Protein AF-E5CY52-F1 (afdb_monomer_lite)

pLDDT: mean 95.45, std 7.34, range [58.97, 98.5]

InterPro domains:
  IPR011598 Myc-type, basic helix-loop-helix (bHLH) domain [PF00010] (1-47)
  IPR011598 Myc-type, basic helix-loop-helix (bHLH) domain [PS50888] (1-46)
  IPR011598 Myc-type, basic helix-loop-helix (bHLH) domain [SM00353] (2-51)
  IPR036638 Helix-loop-helix DNA-binding domain superfamily [G3DSA:4.10.280.10] (1-51)
  IPR036638 Helix-loop-helix DNA-binding domain superfamily [SSF47459] (1-50)

Radius of gyration: 13.7 Å; chains: 1; bounding box: 29×16×43 Å

Foldseek 3Di:
DVVVVVVVVVVVVVVLQVLCCVQPRNPDDDDSVVSVVSSVVVVVVVVVVVD

Sequence (51 aa):
HNAIEKRYRSSINDKIVELKDLVVGTEAKLNKSAVLRKAIDYIRFLQHSNQ

Structure (mmCIF, N/CA/C/O backbone):
data_AF-E5CY52-F1
#
_entry.id   AF-E5CY52-F1
#
loop_
_atom_site.group_PDB
_atom_site.id
_atom_site.type_symbol
_atom_site.label_atom_id
_atom_site.label_alt_id
_atom_site.label_comp_id
_atom_site.label_asym_id
_atom_site.label_entity_id
_atom_site.label_seq_id
_atom_site.pdbx_PDB_ins_code
_atom_site.Cartn_x
_atom_site.Cartn_y
_atom_site.Cartn_z
_atom_site.occupancy
_atom_site.B_iso_or_equiv
_atom_site.auth_seq_id
_atom_site.auth_comp_id
_atom_site.auth_asym_id
_atom_site.auth_atom_id
_atom_site.pdbx_PDB_model_num
ATOM 1 N N . HIS A 1 1 ? 20.894 3.872 -17.831 1.00 63.34 1 HIS A N 1
ATOM 2 C CA . HIS A 1 1 ? 20.095 4.858 -17.069 1.00 63.34 1 HIS A CA 1
ATOM 3 C C . HIS A 1 1 ? 18.677 4.355 -16.775 1.00 63.34 1 HIS A C 1
ATOM 5 O O . HIS A 1 1 ? 18.339 4.182 -15.613 1.00 63.34 1 HIS A O 1
ATOM 11 N N . ASN A 1 2 ? 17.897 3.982 -17.796 1.00 89.62 2 ASN A N 1
ATOM 12 C CA . ASN A 1 2 ? 16.497 3.545 -17.652 1.00 89.62 2 ASN A CA 1
ATOM 13 C C . ASN A 1 2 ? 16.277 2.357 -16.677 1.00 89.62 2 ASN A C 1
ATOM 15 O O . ASN A 1 2 ? 15.351 2.366 -15.872 1.00 89.62 2 ASN A O 1
ATOM 19 N N . ALA A 1 3 ? 17.166 1.355 -16.675 1.00 95.38 3 ALA A N 1
ATOM 20 C CA . ALA A 1 3 ? 17.014 0.175 -15.813 1.00 95.38 3 ALA A CA 1
ATOM 21 C C . ALA A 1 3 ? 17.114 0.480 -14.304 1.00 95.38 3 ALA A C 1
ATOM 23 O O . ALA A 1 3 ? 16.395 -0.123 -13.508 1.00 95.38 3 ALA A O 1
ATOM 24 N N . ILE A 1 4 ? 17.982 1.416 -13.908 1.00 96.50 4 ILE A N 1
ATOM 25 C CA . ILE A 1 4 ? 18.175 1.791 -12.498 1.00 96.50 4 ILE A CA 1
ATOM 26 C C . ILE A 1 4 ? 16.971 2.597 -12.012 1.00 96.50 4 ILE A C 1
ATOM 28 O O . ILE A 1 4 ? 16.395 2.288 -10.973 1.00 96.50 4 ILE A O 1
ATOM 32 N N . GLU A 1 5 ? 16.531 3.572 -12.806 1.00 98.12 5 GLU A N 1
ATOM 33 C CA . GLU A 1 5 ? 15.364 4.388 -12.479 1.00 98.12 5 GLU A CA 1
ATOM 34 C C . GLU A 1 5 ? 14.078 3.548 -12.420 1.00 98.12 5 GLU A C 1
ATOM 36 O O . GLU A 1 5 ? 13.276 3.692 -11.496 1.00 98.12 5 GLU A O 1
ATOM 41 N N . LYS A 1 6 ? 13.899 2.606 -13.360 1.00 97.31 6 LYS A N 1
ATOM 42 C CA . LYS A 1 6 ? 12.789 1.645 -13.319 1.00 97.31 6 LYS A CA 1
ATOM 43 C C . LYS A 1 6 ? 12.820 0.824 -12.031 1.00 97.31 6 LYS A C 1
ATOM 45 O O . LYS A 1 6 ? 11.782 0.704 -11.389 1.00 97.31 6 LYS A O 1
ATOM 50 N N . ARG A 1 7 ? 13.990 0.309 -11.633 1.00 97.50 7 ARG A N 1
ATOM 51 C CA . ARG A 1 7 ? 14.154 -0.461 -10.390 1.00 97.50 7 ARG A CA 1
ATOM 52 C C . ARG A 1 7 ? 13.785 0.366 -9.158 1.00 97.50 7 ARG A C 1
ATOM 54 O O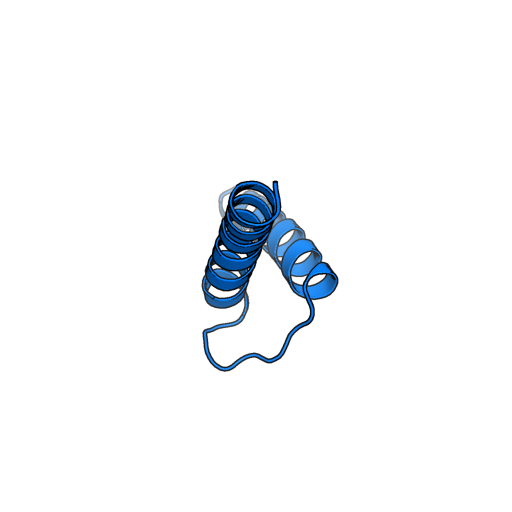 . ARG A 1 7 ? 13.054 -0.135 -8.313 1.00 97.50 7 ARG A O 1
ATOM 61 N N . TYR A 1 8 ? 14.219 1.624 -9.095 1.00 97.75 8 TYR A N 1
ATOM 62 C CA . TYR A 1 8 ? 13.882 2.539 -8.000 1.00 97.75 8 TYR A CA 1
ATOM 63 C C . TYR A 1 8 ? 12.375 2.843 -7.927 1.00 97.75 8 TYR A C 1
ATOM 65 O O . TYR A 1 8 ? 11.770 2.800 -6.854 1.00 97.75 8 TYR A O 1
ATOM 73 N N . ARG A 1 9 ? 11.726 3.084 -9.076 1.00 98.00 9 ARG A N 1
ATOM 74 C CA . ARG A 1 9 ? 10.265 3.268 -9.123 1.00 98.00 9 ARG A CA 1
ATOM 75 C C . ARG A 1 9 ? 9.514 2.011 -8.687 1.00 98.00 9 ARG A C 1
ATOM 77 O O . ARG A 1 9 ? 8.538 2.133 -7.951 1.00 98.00 9 ARG A O 1
ATOM 84 N N . SER A 1 10 ? 9.953 0.831 -9.127 1.00 98.25 10 SER A N 1
ATOM 85 C CA . SER A 1 10 ? 9.376 -0.448 -8.698 1.00 98.25 10 SER A CA 1
ATOM 86 C C . SER A 1 10 ? 9.511 -0.637 -7.191 1.00 98.25 10 SER A C 1
ATOM 88 O O . SER A 1 10 ? 8.491 -0.813 -6.540 1.00 98.25 10 SER A O 1
ATOM 90 N N . SER A 1 11 ? 10.702 -0.446 -6.609 1.00 98.38 11 SER A N 1
ATOM 91 C CA . SER A 1 11 ? 10.897 -0.635 -5.164 1.00 98.38 11 SER A CA 1
ATOM 92 C C . SER A 1 11 ? 10.002 0.263 -4.306 1.00 98.38 11 SER A C 1
ATOM 94 O O . SER A 1 11 ? 9.536 -0.163 -3.254 1.00 98.38 11 SER A O 1
ATOM 96 N N . ILE A 1 12 ? 9.725 1.493 -4.753 1.00 98.44 12 ILE A N 1
ATOM 97 C CA . ILE A 1 12 ? 8.772 2.379 -4.066 1.00 98.44 12 ILE A CA 1
ATOM 98 C C . ILE A 1 12 ? 7.337 1.874 -4.232 1.00 98.44 12 ILE A C 1
ATOM 100 O O . ILE A 1 12 ? 6.582 1.824 -3.263 1.00 98.44 12 ILE A O 1
ATOM 104 N N . ASN A 1 13 ? 6.938 1.520 -5.455 1.00 98.25 13 ASN A N 1
ATOM 105 C CA . ASN A 1 13 ? 5.573 1.073 -5.724 1.00 98.25 13 ASN A CA 1
ATOM 106 C C . ASN A 1 13 ? 5.243 -0.222 -4.982 1.00 98.25 13 ASN A C 1
ATOM 108 O O . ASN A 1 13 ? 4.150 -0.319 -4.433 1.00 98.25 13 ASN A O 1
ATOM 112 N N . ASP A 1 14 ? 6.186 -1.158 -4.916 1.00 98.44 14 ASP A N 1
ATOM 113 C CA . ASP A 1 14 ? 6.018 -2.437 -4.227 1.00 98.44 14 ASP A CA 1
ATOM 114 C C . ASP A 1 14 ? 5.739 -2.209 -2.735 1.00 98.44 14 ASP A C 1
ATOM 116 O O . ASP A 1 14 ? 4.807 -2.786 -2.181 1.00 98.44 14 ASP A O 1
ATOM 120 N N . LYS A 1 15 ? 6.453 -1.266 -2.102 1.00 98.50 15 LYS A N 1
ATOM 121 C CA . LYS A 1 15 ? 6.197 -0.876 -0.707 1.00 98.50 15 LYS A CA 1
ATOM 122 C C . LYS A 1 15 ? 4.857 -0.180 -0.497 1.00 98.50 15 LYS A C 1
ATOM 124 O O . LYS A 1 15 ? 4.227 -0.377 0.538 1.00 98.50 15 LYS A O 1
ATOM 129 N N . ILE A 1 16 ? 4.384 0.600 -1.467 1.00 98.19 16 ILE A N 1
ATOM 130 C CA . ILE A 1 16 ? 3.042 1.196 -1.398 1.00 98.19 16 ILE A CA 1
ATOM 131 C C . ILE A 1 16 ? 1.956 0.120 -1.555 1.00 98.19 16 ILE A C 1
ATOM 133 O O . ILE A 1 16 ? 0.926 0.210 -0.891 1.00 98.19 16 ILE A O 1
ATOM 137 N N . VAL A 1 17 ? 2.167 -0.896 -2.398 1.00 98.12 17 VAL A N 1
ATOM 138 C CA . VAL A 1 17 ? 1.231 -2.025 -2.542 1.00 98.12 17 VAL A CA 1
ATOM 139 C C . VAL A 1 17 ? 1.169 -2.845 -1.256 1.00 98.12 17 VAL A C 1
ATOM 141 O O . VAL A 1 17 ? 0.072 -3.065 -0.752 1.00 98.12 17 VAL A O 1
ATOM 144 N N . GLU A 1 18 ? 2.321 -3.198 -0.683 1.00 98.00 18 GLU A N 1
ATOM 145 C CA . GLU A 1 18 ? 2.405 -3.891 0.610 1.00 98.00 18 GLU A CA 1
ATOM 146 C C . GLU A 1 18 ? 1.650 -3.112 1.699 1.00 98.00 18 GLU A C 1
ATOM 148 O O . GLU A 1 18 ? 0.826 -3.665 2.424 1.00 98.00 18 GLU A O 1
ATOM 153 N N . LEU A 1 19 ? 1.847 -1.792 1.756 1.00 98.12 19 LEU A N 1
ATOM 154 C CA . LEU A 1 19 ? 1.148 -0.937 2.709 1.00 98.12 19 LEU A CA 1
ATOM 155 C C . LEU A 1 19 ? -0.368 -0.915 2.478 1.00 98.12 19 LEU A C 1
ATOM 157 O O . LEU A 1 19 ? -1.127 -1.002 3.439 1.00 98.12 19 LEU A O 1
ATOM 161 N N . LYS A 1 20 ? -0.815 -0.819 1.219 1.00 98.19 20 LYS A N 1
ATOM 162 C CA . LYS A 1 20 ? -2.237 -0.876 0.844 1.00 98.19 20 LYS A CA 1
ATOM 163 C C . LYS A 1 20 ? -2.866 -2.181 1.331 1.00 98.19 20 LYS A C 1
ATOM 165 O O . LYS A 1 20 ? -3.931 -2.137 1.942 1.00 98.19 20 LYS A O 1
ATOM 170 N N . ASP A 1 21 ? -2.198 -3.307 1.103 1.00 97.81 21 ASP A N 1
ATOM 171 C CA . ASP A 1 21 ? -2.685 -4.620 1.526 1.00 97.81 21 ASP A CA 1
ATOM 172 C C . ASP A 1 21 ? -2.860 -4.683 3.053 1.00 97.81 21 ASP A C 1
ATOM 174 O O . ASP A 1 21 ? -3.889 -5.163 3.525 1.00 97.81 21 ASP A O 1
ATOM 178 N N . LEU A 1 22 ? -1.925 -4.108 3.819 1.00 97.38 22 LEU A N 1
ATOM 179 C CA . LEU A 1 22 ? -1.999 -4.051 5.284 1.00 97.38 22 LEU A CA 1
ATOM 180 C C . LEU A 1 22 ? -3.130 -3.159 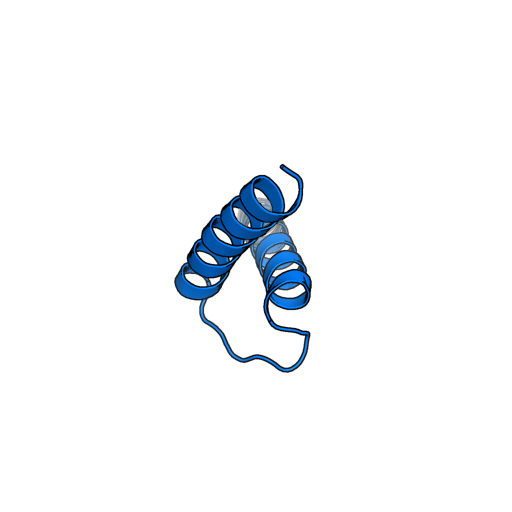5.817 1.00 97.38 22 LEU A C 1
ATOM 182 O O . LEU A 1 22 ? -3.706 -3.474 6.856 1.00 97.38 22 LEU A O 1
ATOM 186 N N . VAL A 1 23 ? -3.431 -2.036 5.154 1.00 96.44 23 VAL A N 1
ATOM 187 C CA . VAL A 1 23 ? -4.364 -1.031 5.706 1.00 96.44 23 VAL A CA 1
ATOM 188 C C . VAL A 1 23 ? -5.788 -1.127 5.167 1.00 96.44 23 VAL A C 1
ATOM 190 O O . VAL A 1 23 ? -6.713 -0.619 5.798 1.00 96.44 23 VAL A O 1
ATOM 193 N N . VAL A 1 24 ? -5.980 -1.712 3.982 1.00 95.62 24 VAL A N 1
ATOM 194 C CA . VAL A 1 24 ? -7.302 -1.810 3.335 1.00 95.62 24 VAL A CA 1
ATOM 195 C C . VAL A 1 24 ? -7.566 -3.144 2.638 1.00 95.62 24 VAL A C 1
ATOM 197 O O . VAL A 1 24 ? -8.654 -3.323 2.093 1.00 95.62 24 VAL A O 1
ATOM 200 N N . GLY A 1 25 ? -6.611 -4.076 2.651 1.00 94.44 25 GLY A N 1
ATOM 201 C CA . GLY A 1 25 ? -6.742 -5.377 2.002 1.00 94.44 25 GLY A CA 1
ATOM 202 C C . GLY A 1 25 ? -6.331 -5.390 0.527 1.00 94.44 25 GLY A C 1
ATOM 203 O O . GLY A 1 25 ? -6.178 -4.358 -0.135 1.00 94.44 25 GLY A O 1
ATOM 204 N N . THR A 1 26 ? -6.144 -6.600 0.001 1.00 95.38 26 THR A N 1
ATOM 205 C CA . THR A 1 26 ? -5.559 -6.861 -1.324 1.00 95.38 26 THR A CA 1
ATOM 206 C C . THR A 1 26 ? -6.448 -6.421 -2.486 1.00 95.38 26 THR A C 1
ATOM 208 O O . THR A 1 26 ? -5.945 -5.891 -3.480 1.00 95.38 26 THR A O 1
ATOM 211 N N . GLU A 1 27 ? -7.766 -6.560 -2.345 1.00 94.81 27 GLU A N 1
ATOM 212 C CA . GLU A 1 27 ? -8.752 -6.249 -3.391 1.00 94.81 27 GLU A CA 1
ATOM 213 C C . GLU A 1 27 ? -9.096 -4.754 -3.5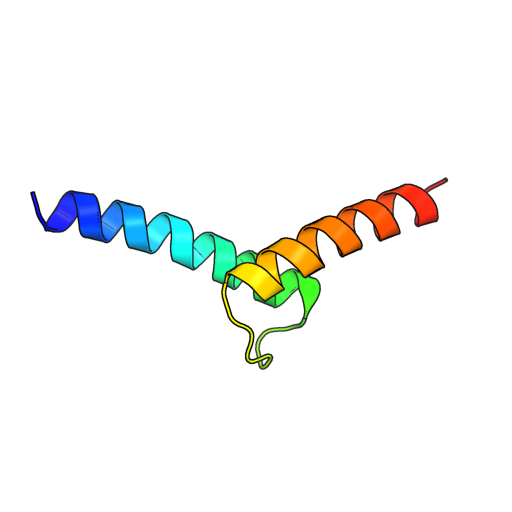00 1.00 94.81 27 GLU A C 1
ATOM 215 O O . GLU A 1 27 ? -9.725 -4.315 -4.469 1.00 94.81 27 GLU A O 1
ATOM 220 N N . ALA A 1 28 ? -8.675 -3.941 -2.528 1.00 94.31 28 ALA A N 1
ATOM 221 C CA . ALA A 1 28 ? -8.998 -2.525 -2.497 1.00 94.31 28 ALA A CA 1
ATOM 222 C C . ALA A 1 28 ? -8.326 -1.756 -3.646 1.00 94.31 28 ALA A C 1
ATOM 224 O O . ALA A 1 28 ? -7.129 -1.890 -3.916 1.00 94.31 28 ALA A O 1
ATOM 225 N N . LYS A 1 29 ? -9.090 -0.871 -4.293 1.00 93.56 29 LYS A N 1
ATOM 226 C CA . LYS A 1 29 ? -8.587 0.038 -5.331 1.00 93.56 29 LYS A CA 1
ATOM 227 C C . LYS A 1 29 ? -8.378 1.427 -4.742 1.00 93.56 29 LYS A C 1
ATOM 229 O O . LYS A 1 29 ? -9.315 2.213 -4.651 1.00 93.56 29 LYS A O 1
ATOM 234 N N . LEU A 1 30 ? -7.139 1.733 -4.360 1.00 95.50 30 LEU A N 1
ATOM 235 C CA . LEU A 1 30 ? -6.742 3.055 -3.877 1.00 95.50 30 LEU A CA 1
ATOM 236 C C . LEU A 1 30 ? -5.545 3.595 -4.652 1.00 95.50 30 LEU A C 1
ATOM 238 O O . LEU A 1 30 ? -4.646 2.860 -5.055 1.00 95.50 30 LEU A O 1
ATOM 242 N N . ASN A 1 31 ? -5.530 4.914 -4.830 1.00 97.50 31 ASN A N 1
ATOM 243 C CA . ASN A 1 31 ? -4.365 5.615 -5.350 1.00 97.50 31 ASN A CA 1
ATOM 244 C C . ASN A 1 31 ? -3.275 5.748 -4.266 1.00 97.50 31 ASN A C 1
ATOM 246 O O . ASN A 1 31 ? -3.534 5.608 -3.070 1.00 97.50 31 ASN A O 1
ATOM 250 N N . LYS A 1 32 ? -2.041 6.051 -4.687 1.00 97.75 32 LYS A N 1
ATOM 251 C CA . LYS A 1 32 ? -0.868 6.080 -3.798 1.00 97.75 32 LYS A CA 1
ATOM 252 C C . LYS A 1 32 ? -1.023 7.051 -2.624 1.00 97.75 32 LYS A C 1
ATOM 254 O O . LYS A 1 32 ? -0.697 6.695 -1.500 1.00 97.75 32 LYS A O 1
ATOM 259 N N . SER A 1 33 ? -1.536 8.260 -2.856 1.00 98.00 33 SER A N 1
ATOM 260 C CA . SER A 1 33 ? -1.697 9.259 -1.790 1.00 98.00 33 SER A CA 1
ATOM 261 C C . SER A 1 33 ? -2.751 8.847 -0.760 1.00 98.00 33 SER A C 1
ATOM 263 O O . SER A 1 33 ? -2.548 9.063 0.435 1.00 98.00 33 SER A O 1
ATOM 265 N N . ALA A 1 34 ? -3.839 8.202 -1.192 1.00 98.00 34 ALA A N 1
ATOM 266 C CA . ALA A 1 34 ? -4.858 7.662 -0.297 1.00 98.00 34 ALA A CA 1
ATOM 267 C C . ALA A 1 34 ? -4.315 6.523 0.579 1.00 98.00 34 ALA A C 1
ATOM 269 O O . ALA A 1 34 ? -4.615 6.489 1.772 1.00 98.00 34 ALA A O 1
ATOM 270 N N . VAL A 1 35 ? -3.487 5.633 0.017 1.00 98.31 35 VAL A N 1
ATOM 271 C CA . VAL A 1 35 ? -2.812 4.567 0.781 1.00 98.31 35 VAL A CA 1
ATOM 272 C C . VAL A 1 35 ? -1.916 5.159 1.866 1.00 98.31 35 VAL A C 1
ATOM 274 O O . VAL A 1 35 ? -2.041 4.788 3.030 1.00 98.31 35 VAL A O 1
ATOM 277 N N . LEU A 1 36 ? -1.060 6.122 1.507 1.00 98.38 36 LEU A N 1
ATOM 278 C CA . LEU A 1 36 ? -0.147 6.764 2.458 1.00 98.38 36 LEU A CA 1
ATOM 279 C C . LEU A 1 36 ? -0.901 7.475 3.590 1.00 98.38 36 LEU A C 1
ATOM 281 O O . LEU A 1 36 ? -0.517 7.352 4.750 1.00 98.38 36 LEU A O 1
ATOM 285 N N . ARG A 1 37 ? -1.999 8.179 3.278 1.00 98.38 37 ARG A N 1
ATOM 286 C CA . ARG A 1 37 ? -2.836 8.830 4.298 1.00 98.38 37 ARG A CA 1
ATOM 287 C C . ARG A 1 37 ? -3.443 7.811 5.261 1.00 98.38 37 ARG A C 1
ATOM 289 O O . ARG A 1 37 ? -3.271 7.950 6.467 1.00 98.38 37 ARG A O 1
ATOM 296 N N . LYS A 1 38 ? -4.079 6.759 4.733 1.00 97.75 38 LYS A N 1
ATOM 297 C CA . LYS A 1 38 ? -4.680 5.703 5.560 1.00 97.75 38 LYS A CA 1
ATOM 298 C C . LYS A 1 38 ? -3.658 4.989 6.438 1.00 97.75 38 LYS A C 1
ATOM 300 O O . LYS A 1 38 ? -3.981 4.646 7.566 1.00 97.75 38 LYS A O 1
ATOM 305 N N . ALA A 1 39 ? -2.437 4.796 5.952 1.00 98.19 39 ALA A N 1
ATOM 306 C CA . ALA A 1 39 ? -1.367 4.218 6.752 1.0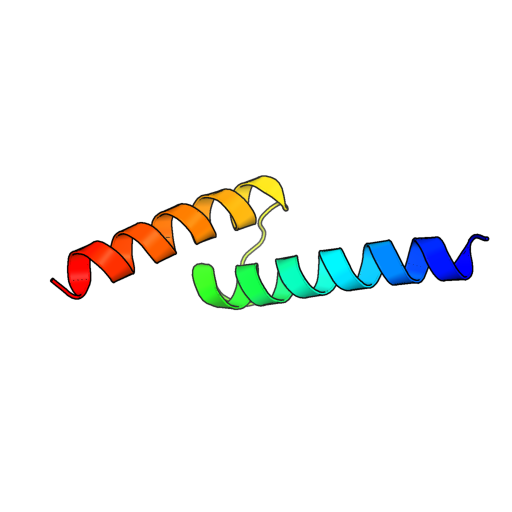0 98.19 39 ALA A CA 1
ATOM 307 C C . ALA A 1 39 ? -0.968 5.086 7.946 1.00 98.19 39 ALA A C 1
ATOM 309 O O . ALA A 1 39 ? -0.817 4.566 9.049 1.00 98.19 39 ALA A O 1
ATOM 310 N N . ILE A 1 40 ? -0.842 6.401 7.751 1.00 98.50 40 ILE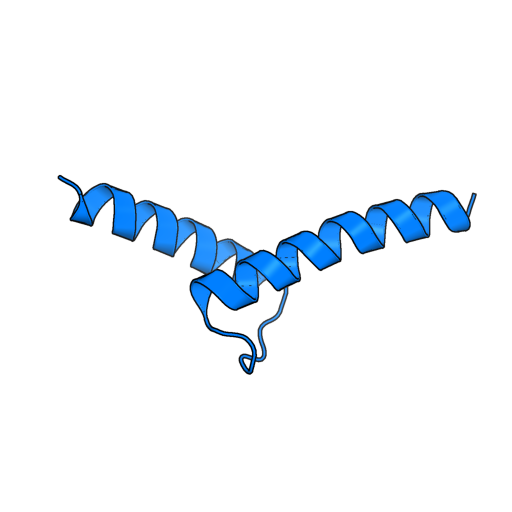 A N 1
ATOM 311 C CA . ILE A 1 40 ? -0.560 7.338 8.847 1.00 98.50 40 ILE A CA 1
ATOM 312 C C . ILE A 1 40 ? -1.689 7.293 9.883 1.00 98.50 40 ILE A C 1
ATOM 314 O O . ILE A 1 40 ? -1.422 7.202 11.082 1.00 98.50 40 ILE A O 1
ATOM 318 N N . ASP A 1 41 ? -2.940 7.317 9.424 1.00 98.12 41 ASP A N 1
ATOM 319 C CA . ASP A 1 41 ? -4.107 7.263 10.305 1.00 98.12 41 ASP A CA 1
ATOM 320 C C . ASP A 1 41 ? -4.170 5.934 11.072 1.00 98.12 41 ASP A C 1
ATOM 322 O O . ASP A 1 41 ? -4.450 5.926 12.270 1.00 98.12 41 ASP A O 1
ATOM 326 N N . TYR A 1 42 ? -3.834 4.819 10.419 1.00 97.75 42 TYR A N 1
ATOM 327 C CA . TYR A 1 42 ? -3.820 3.501 11.046 1.00 97.75 42 TYR A CA 1
ATOM 328 C C . TYR A 1 42 ? -2.723 3.367 12.110 1.00 97.75 42 TYR A C 1
ATOM 330 O O . TYR A 1 42 ? -2.987 2.859 13.196 1.00 97.75 42 TYR A O 1
ATOM 338 N N . ILE A 1 43 ? -1.520 3.898 11.862 1.00 97.69 43 ILE A N 1
ATOM 339 C CA . ILE A 1 43 ? -0.451 3.947 12.875 1.00 97.69 43 ILE A CA 1
ATOM 340 C C . ILE A 1 43 ? -0.910 4.751 14.097 1.00 97.69 43 ILE A C 1
ATOM 342 O O . ILE A 1 43 ? -0.752 4.288 15.226 1.00 97.69 43 ILE A O 1
ATOM 346 N N . ARG A 1 44 ? -1.521 5.925 13.887 1.00 98.06 44 ARG A N 1
ATOM 347 C CA . ARG A 1 44 ? -2.070 6.740 14.984 1.00 98.06 44 ARG A CA 1
ATOM 348 C C . ARG A 1 44 ? -3.158 5.992 15.747 1.00 98.06 44 ARG A C 1
ATOM 350 O O . ARG A 1 44 ? -3.180 6.049 16.970 1.00 98.06 44 ARG A O 1
ATOM 357 N N . PHE A 1 45 ? -4.048 5.290 15.052 1.00 96.94 45 PHE A N 1
ATOM 358 C CA . PHE A 1 45 ? -5.078 4.464 15.682 1.00 96.94 45 PHE A CA 1
ATOM 359 C C . PHE A 1 45 ? -4.467 3.375 16.577 1.00 96.94 45 PHE A C 1
ATOM 361 O O . PHE A 1 45 ? -4.873 3.247 17.731 1.00 96.94 45 PHE A O 1
ATOM 368 N N . LEU A 1 46 ? -3.463 2.640 16.088 1.00 96.75 46 LEU A N 1
ATOM 369 C CA . LEU A 1 46 ? -2.785 1.597 16.866 1.00 96.75 46 LEU A CA 1
ATOM 370 C C . LEU A 1 46 ? -2.041 2.171 18.079 1.00 96.75 46 LEU A C 1
ATOM 372 O O . LEU A 1 46 ? -2.067 1.571 19.148 1.00 96.75 46 LEU A O 1
ATOM 376 N N . GLN A 1 47 ? -1.413 3.342 17.940 1.00 97.12 47 GLN A N 1
ATOM 377 C CA . GLN A 1 47 ? -0.742 4.022 19.053 1.00 97.12 47 GLN A CA 1
ATOM 378 C C . GLN A 1 47 ? -1.713 4.409 20.17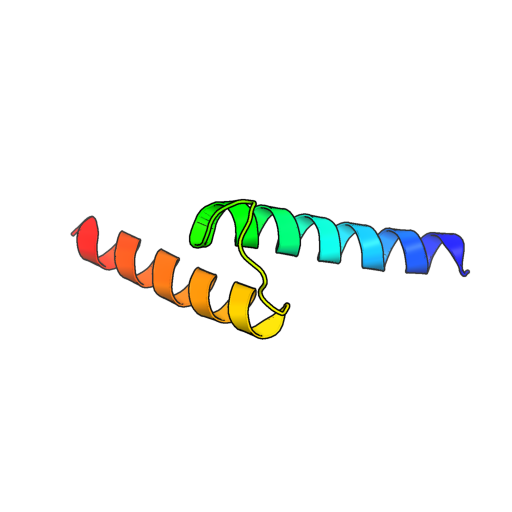3 1.00 97.12 47 GLN A C 1
ATOM 380 O O . GLN A 1 47 ? -1.379 4.205 21.333 1.00 97.12 47 GLN A O 1
ATOM 385 N N . HIS A 1 48 ? -2.900 4.928 19.842 1.00 96.38 48 HIS A N 1
ATOM 386 C CA . HIS A 1 48 ? -3.918 5.260 20.848 1.00 96.38 48 HIS A CA 1
ATOM 387 C C . HIS A 1 48 ? -4.612 4.019 21.421 1.00 96.38 48 HIS A C 1
ATOM 389 O O . HIS A 1 48 ? -4.993 4.028 22.581 1.00 96.38 48 HIS A O 1
ATOM 395 N N . SER A 1 49 ? -4.784 2.960 20.624 1.00 95.19 49 SER A N 1
ATOM 396 C CA . SER A 1 49 ? -5.452 1.726 21.074 1.00 95.19 49 SER A CA 1
ATOM 397 C C . SER A 1 49 ? -4.586 0.875 22.008 1.00 95.19 49 SER A C 1
ATOM 399 O O . SER A 1 49 ? -5.116 0.034 22.723 1.00 95.19 49 SER A O 1
ATOM 401 N N . ASN A 1 50 ? -3.265 1.072 21.980 1.00 84.69 50 ASN A N 1
ATOM 402 C CA . ASN A 1 50 ? -2.297 0.364 22.820 1.00 84.69 50 ASN A CA 1
ATOM 403 C C . ASN A 1 50 ? -1.887 1.164 24.079 1.00 84.69 50 ASN A C 1
ATOM 405 O O . ASN A 1 50 ? -0.905 0.795 24.726 1.00 84.69 50 ASN A O 1
ATOM 409 N N . GLN A 1 51 ? -2.586 2.265 24.387 1.00 58.97 51 GLN A N 1
ATOM 410 C CA . GLN A 1 51 ? -2.487 2.996 25.660 1.00 58.97 51 GLN A CA 1
ATOM 411 C C . GLN A 1 51 ? -3.488 2.443 26.672 1.00 58.97 51 GLN A C 1
ATOM 413 O O . GLN A 1 51 ? -3.115 2.396 27.864 1.00 58.97 51 GLN A O 1
#

Organism: Bos taurus (NCBI:txid9913)

Secondary structure (DSSP, 8-state):
-HHHHHHHHHHHHHHHHHHHHHHH-TT----HHHHHHHHHHHHHHHHHHT-